Protein AF-A0A6S7DIE8-F1 (afdb_monomer)

Radius of gyration: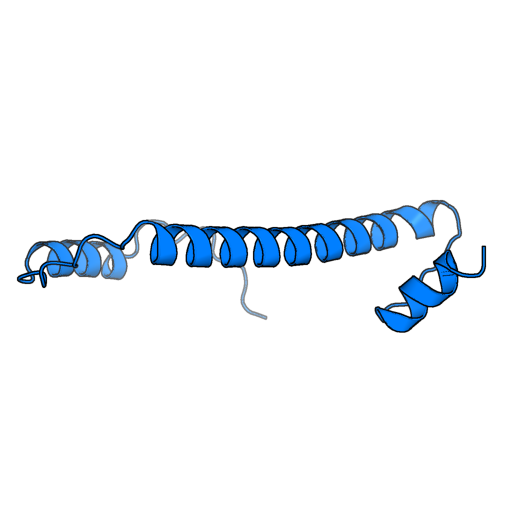 22.4 Å; Cα contacts (8 Å, |Δi|>4): 16; chains: 1; bounding box: 44×26×61 Å

Mean predicted aligned error: 12.42 Å

Sequence (85 aa):
MVAFSIGSKNDAGDARAIWMATQMPGKSVAVETEAQQAALALHRIRQQKIKFRTMQRNCLRGLLPEYGEVMGKSRQLWTRQFRGA

pLDDT: mean 81.79, std 15.09, range [33.06, 98.0]

Organism: NCBI:txid1544867

Foldseek 3Di:
DDDDDPPPPDVVVVVVVVVVVVVDDDDDDPDDDPVRVVVVVVVVVVVVVVVVVVVVVVVCCVPVVVVVDHFDPDPVRNVVVVVVD

Solvent-accessible surface area (backbone atoms only — not comparable to full-atom values): 5371 Å² total; per-residue (Å²): 136,86,75,87,75,90,74,74,86,72,48,65,65,58,56,51,50,51,56,51,57,74,71,48,89,75,78,86,74,78,82,73,50,71,69,57,50,51,53,53,50,53,51,51,53,52,52,50,52,52,51,51,55,51,49,53,52,52,51,50,61,66,52,35,51,82,75,75,44,84,74,54,90,48,72,66,48,42,50,50,65,64,69,76,106

Secondary structure (DSSP, 8-state):
-----TT-S--HHHHHHHHHHHHS-PPPPPPPPHHHHHHHHHHHHHHHHHHHHHHHHHHHHHHGGGGT-PPPSSHHHHHHHHH--

Structure (mmCIF, N/CA/C/O backbone):
data_AF-A0A6S7DIE8-F1
#
_entry.id   AF-A0A6S7DIE8-F1
#
loop_
_atom_site.group_PDB
_atom_site.id
_atom_site.type_symbol
_atom_site.label_atom_id
_atom_site.label_alt_id
_atom_site.label_comp_id
_atom_site.label_asym_id
_atom_site.label_entity_id
_atom_site.label_seq_id
_atom_site.pdbx_PDB_ins_code
_atom_site.Cartn_x
_atom_site.Cartn_y
_atom_site.Cartn_z
_atom_site.occupancy
_atom_site.B_iso_or_equiv
_atom_site.auth_seq_id
_atom_site.auth_comp_id
_atom_site.auth_asym_id
_atom_site.auth_atom_id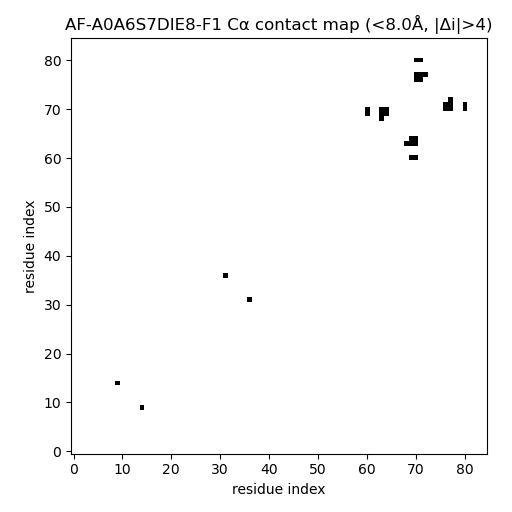
_atom_site.pdbx_PDB_model_num
ATOM 1 N N . MET A 1 1 ? 25.287 0.237 0.428 1.00 33.06 1 MET A N 1
ATOM 2 C CA . MET A 1 1 ? 24.482 -0.867 -0.136 1.00 33.06 1 MET A CA 1
ATOM 3 C C . MET A 1 1 ? 24.293 -1.889 0.973 1.00 33.06 1 MET A C 1
ATOM 5 O O . MET A 1 1 ? 25.231 -2.614 1.262 1.00 33.06 1 MET A O 1
ATOM 9 N N . VAL A 1 2 ? 23.171 -1.851 1.698 1.00 34.72 2 VAL A N 1
ATOM 10 C CA . VAL A 1 2 ? 22.949 -2.776 2.825 1.00 34.72 2 VAL A CA 1
ATOM 11 C C . VAL A 1 2 ? 22.325 -4.049 2.269 1.00 34.72 2 VAL A C 1
ATOM 13 O O . VAL A 1 2 ? 21.232 -4.013 1.706 1.00 34.72 2 VAL A O 1
ATOM 16 N N . ALA A 1 3 ? 23.080 -5.141 2.362 1.00 45.00 3 ALA A N 1
ATOM 17 C CA . ALA A 1 3 ? 22.667 -6.471 1.954 1.00 45.00 3 ALA A CA 1
ATOM 18 C C . ALA A 1 3 ? 21.503 -6.967 2.827 1.00 45.00 3 ALA A C 1
ATOM 20 O O . ALA A 1 3 ? 21.476 -6.764 4.039 1.00 45.00 3 ALA A O 1
ATOM 21 N N . PHE A 1 4 ? 20.541 -7.619 2.183 1.00 45.94 4 PHE A N 1
ATOM 22 C CA . PHE A 1 4 ? 19.419 -8.307 2.809 1.00 45.94 4 PHE A CA 1
ATOM 23 C C . PHE A 1 4 ? 19.952 -9.452 3.688 1.00 45.94 4 PHE A C 1
ATOM 25 O O . PHE A 1 4 ? 20.421 -10.468 3.180 1.00 45.94 4 PHE A O 1
ATOM 32 N N . SER A 1 5 ? 19.937 -9.256 5.009 1.00 48.00 5 SER A N 1
ATOM 33 C CA . SER A 1 5 ? 20.404 -10.243 5.986 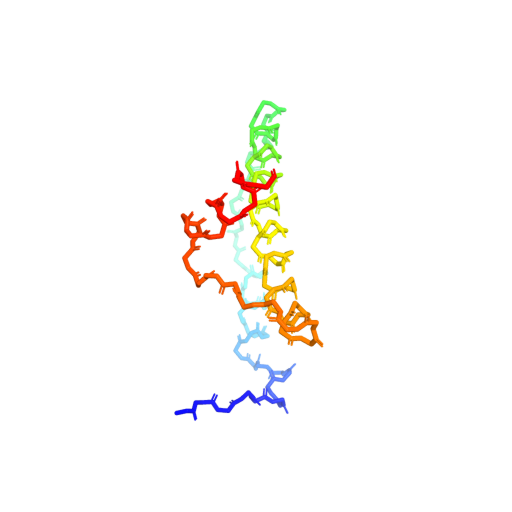1.00 48.00 5 SER A CA 1
ATOM 34 C C . SER A 1 5 ? 19.351 -11.337 6.177 1.00 48.00 5 SER A C 1
ATOM 36 O O . SER A 1 5 ? 18.351 -11.153 6.870 1.00 48.00 5 SER A O 1
ATOM 38 N N . ILE A 1 6 ? 19.572 -12.494 5.554 1.00 53.66 6 ILE A N 1
ATOM 39 C CA . ILE A 1 6 ? 18.822 -13.728 5.810 1.00 53.66 6 ILE A CA 1
ATOM 40 C C . ILE A 1 6 ? 19.510 -14.422 6.991 1.00 53.66 6 ILE A C 1
ATOM 42 O O . ILE A 1 6 ? 20.339 -15.305 6.803 1.00 53.66 6 ILE A O 1
ATOM 46 N N . GLY A 1 7 ? 19.232 -13.972 8.215 1.00 49.34 7 GLY A N 1
ATOM 47 C CA . GLY A 1 7 ? 19.894 -14.535 9.399 1.00 49.34 7 GLY A CA 1
ATOM 48 C C . GLY A 1 7 ? 19.354 -14.079 10.752 1.00 49.34 7 GLY A C 1
ATOM 49 O O . GLY A 1 7 ? 19.401 -14.851 11.704 1.00 49.34 7 GLY A O 1
ATOM 50 N N . SER A 1 8 ? 18.758 -12.888 10.865 1.00 53.91 8 SER A N 1
ATOM 51 C CA . SER A 1 8 ? 18.228 -12.391 12.147 1.00 53.91 8 SER A CA 1
ATOM 52 C C . SER A 1 8 ? 16.791 -12.860 12.416 1.00 53.91 8 SER A C 1
ATOM 54 O O . SER A 1 8 ? 15.907 -12.070 12.729 1.00 53.91 8 SER A O 1
ATOM 56 N N . LYS A 1 9 ? 16.521 -14.1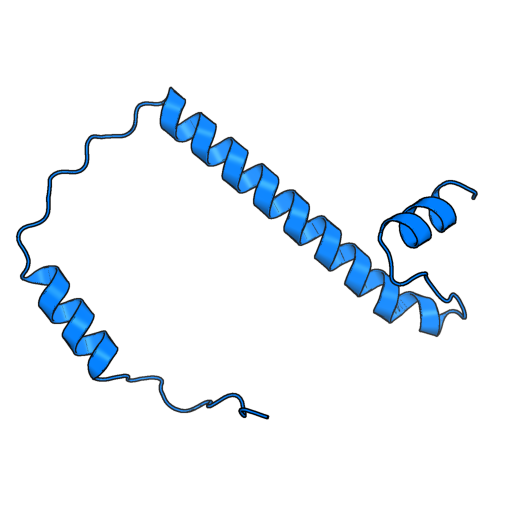62 12.266 1.00 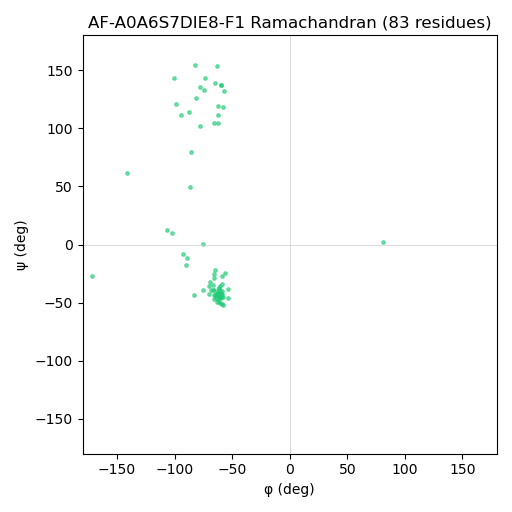55.38 9 LYS A N 1
ATOM 57 C CA . LYS A 1 9 ? 15.187 -14.739 12.535 1.00 55.38 9 LYS A CA 1
ATOM 58 C C . LYS A 1 9 ? 14.862 -14.889 14.027 1.00 55.38 9 LYS A C 1
ATOM 60 O O . LYS A 1 9 ? 13.792 -15.383 14.357 1.00 55.38 9 LYS A O 1
ATOM 65 N N . ASN A 1 10 ? 15.776 -14.487 14.908 1.00 62.75 10 ASN A N 1
ATOM 66 C CA . ASN A 1 10 ? 15.618 -14.586 16.351 1.00 62.75 10 ASN A CA 1
ATOM 67 C C . ASN A 1 10 ? 16.214 -13.340 17.018 1.00 62.75 10 ASN A C 1
ATOM 69 O O . ASN A 1 10 ? 17.217 -13.421 17.727 1.00 62.75 10 ASN A O 1
ATOM 73 N N . ASP A 1 11 ? 15.657 -12.168 16.704 1.00 75.62 11 ASP A N 1
ATOM 74 C CA . ASP A 1 11 ? 16.053 -10.933 17.371 1.00 75.62 11 ASP A CA 1
ATOM 75 C C . ASP A 1 11 ? 15.645 -11.041 18.847 1.00 75.62 11 ASP A C 1
ATOM 77 O O . ASP A 1 11 ? 14.469 -10.979 19.210 1.00 75.62 11 ASP A O 1
ATOM 81 N N . ALA A 1 12 ? 16.628 -11.280 19.718 1.00 76.19 12 ALA A N 1
ATOM 82 C CA . ALA A 1 12 ? 16.418 -11.325 21.161 1.00 76.19 12 ALA A CA 1
ATOM 83 C C . ALA A 1 12 ? 15.787 -10.016 21.674 1.00 76.19 12 ALA A C 1
ATOM 85 O O . ALA A 1 12 ? 15.112 -10.025 22.706 1.00 76.19 12 ALA A O 1
ATOM 86 N N . GLY A 1 13 ? 15.976 -8.910 20.941 1.00 77.88 13 GLY A N 1
ATOM 87 C CA . GLY A 1 13 ? 15.268 -7.652 21.130 1.00 77.88 13 GLY A CA 1
ATOM 88 C C . GLY A 1 13 ? 13.766 -7.787 20.891 1.00 77.88 13 GLY A C 1
ATOM 89 O O . GLY A 1 13 ? 12.997 -7.418 21.776 1.00 77.88 13 GLY A O 1
ATOM 90 N N . ASP A 1 14 ? 13.342 -8.385 19.774 1.00 78.62 14 ASP A N 1
ATOM 91 C CA . ASP A 1 14 ? 11.923 -8.632 19.473 1.00 78.62 14 ASP A CA 1
ATOM 92 C C . ASP A 1 14 ? 11.283 -9.557 20.515 1.00 78.62 14 ASP A C 1
ATOM 94 O O . ASP A 1 14 ? 10.199 -9.272 21.027 1.00 78.62 14 ASP A O 1
ATOM 98 N N . ALA A 1 15 ? 11.976 -10.634 20.900 1.00 82.44 15 ALA A N 1
ATOM 99 C CA . ALA A 1 15 ? 11.492 -11.559 21.925 1.00 82.44 15 ALA A CA 1
ATOM 100 C C . ALA A 1 15 ? 11.313 -10.865 23.287 1.00 82.44 15 ALA A C 1
ATOM 102 O O . ALA A 1 15 ? 10.292 -11.043 23.957 1.00 82.44 15 ALA A O 1
ATOM 103 N N . ARG A 1 16 ? 12.280 -10.027 23.686 1.00 83.19 16 ARG A N 1
ATOM 104 C CA . ARG A 1 16 ? 12.194 -9.223 24.911 1.00 83.19 16 ARG A CA 1
ATOM 105 C C . ARG A 1 16 ? 11.086 -8.174 24.819 1.00 83.19 16 ARG A C 1
ATOM 107 O O . ARG A 1 16 ? 10.390 -7.971 25.808 1.00 83.19 16 ARG A O 1
ATOM 114 N N . ALA A 1 17 ? 10.902 -7.535 23.667 1.00 81.06 17 ALA A N 1
ATOM 115 C CA . ALA A 1 17 ? 9.852 -6.545 23.450 1.00 81.06 17 ALA A CA 1
ATOM 116 C C . ALA A 1 17 ? 8.453 -7.169 23.548 1.00 81.06 17 ALA A C 1
ATOM 118 O O . ALA A 1 17 ? 7.591 -6.607 24.220 1.00 81.06 17 ALA A O 1
ATOM 119 N N . ILE A 1 18 ? 8.244 -8.354 22.958 1.00 83.69 18 ILE A N 1
ATOM 120 C CA . ILE A 1 18 ? 6.994 -9.117 23.093 1.00 83.69 18 ILE A CA 1
ATOM 121 C C . ILE A 1 18 ? 6.761 -9.492 24.557 1.00 83.69 18 ILE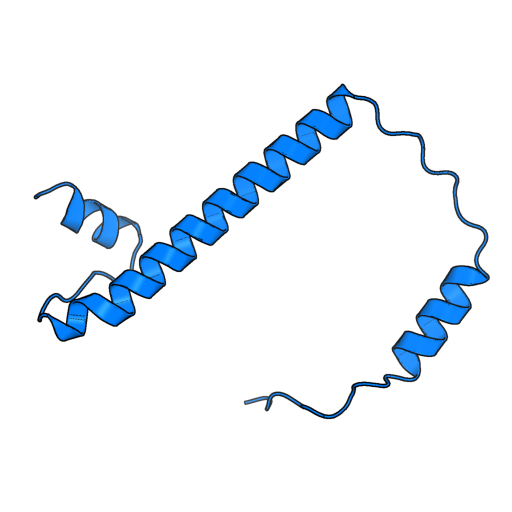 A C 1
ATOM 123 O O . ILE A 1 18 ? 5.687 -9.213 25.085 1.00 83.69 18 ILE A O 1
ATOM 127 N N . TRP A 1 19 ? 7.774 -10.059 25.225 1.00 86.81 19 TRP A N 1
ATOM 128 C CA . TRP A 1 19 ? 7.676 -10.443 26.635 1.00 86.81 19 TRP A CA 1
ATOM 129 C C . TRP A 1 19 ? 7.331 -9.243 27.523 1.00 86.81 19 TRP A C 1
ATOM 131 O O . TRP A 1 19 ? 6.416 -9.323 28.337 1.00 86.81 19 TRP A O 1
ATOM 141 N N . MET A 1 20 ? 7.993 -8.101 27.326 1.00 85.44 20 MET A N 1
ATOM 142 C CA . MET A 1 20 ? 7.683 -6.869 28.053 1.00 85.44 20 MET A CA 1
ATOM 143 C C . MET A 1 20 ? 6.268 -6.367 27.753 1.00 85.44 20 MET A C 1
ATOM 145 O O . MET A 1 20 ? 5.557 -6.010 28.687 1.00 85.44 20 MET A O 1
ATOM 149 N N . ALA A 1 21 ? 5.827 -6.388 26.492 1.00 84.62 21 ALA A N 1
ATOM 150 C CA . ALA A 1 21 ? 4.494 -5.932 26.101 1.00 84.62 21 ALA A CA 1
ATOM 151 C C . ALA A 1 21 ? 3.373 -6.746 26.767 1.00 84.62 21 ALA A C 1
ATOM 153 O O . ALA A 1 21 ? 2.379 -6.163 27.193 1.00 84.62 21 ALA A O 1
ATOM 154 N N . THR A 1 22 ? 3.545 -8.064 26.928 1.00 82.88 22 THR A N 1
ATOM 155 C CA . THR A 1 22 ? 2.590 -8.917 27.662 1.00 82.88 22 THR A CA 1
ATOM 156 C C . THR A 1 22 ? 2.504 -8.604 29.154 1.00 82.88 22 THR A C 1
ATOM 158 O O . THR A 1 22 ? 1.469 -8.857 29.763 1.00 82.88 22 THR A O 1
ATOM 161 N N . GLN A 1 23 ? 3.563 -8.042 29.742 1.00 88.44 23 GLN A N 1
ATOM 162 C CA . GLN A 1 23 ? 3.605 -7.696 31.166 1.00 88.44 23 GLN A CA 1
ATOM 163 C C . GLN A 1 23 ? 3.090 -6.274 31.449 1.00 88.44 23 GLN A C 1
ATOM 165 O O . GLN A 1 23 ? 2.884 -5.921 32.610 1.00 88.44 23 GLN A O 1
ATOM 170 N N . MET A 1 24 ? 2.900 -5.437 30.422 1.00 83.25 24 MET A N 1
ATOM 171 C CA . MET A 1 24 ? 2.400 -4.073 30.599 1.00 83.25 24 MET A CA 1
ATOM 172 C C . MET A 1 24 ? 0.879 -4.080 30.821 1.00 83.25 24 MET A C 1
ATOM 174 O O . MET A 1 24 ? 0.156 -4.734 30.067 1.00 83.25 24 MET A O 1
ATOM 178 N N . PRO A 1 25 ? 0.351 -3.314 31.794 1.00 84.00 25 PRO A N 1
ATOM 179 C CA . PRO A 1 25 ? -1.088 -3.119 31.917 1.00 84.00 25 PRO A CA 1
ATOM 180 C C . PRO A 1 25 ? -1.615 -2.410 30.661 1.00 84.00 25 PRO A C 1
ATOM 182 O O . PRO A 1 25 ? -1.294 -1.250 30.390 1.00 84.00 25 PRO A O 1
ATOM 185 N N . GLY A 1 26 ? -2.402 -3.133 29.864 1.00 80.31 26 GLY A N 1
ATOM 186 C CA . GLY A 1 26 ? -3.009 -2.615 28.643 1.00 80.31 26 GLY A CA 1
ATOM 187 C C . GLY A 1 26 ? -4.155 -1.654 28.945 1.00 80.31 26 GLY A C 1
ATOM 188 O O . GLY A 1 26 ? -4.936 -1.862 29.872 1.00 80.31 26 GLY A O 1
ATOM 189 N N . LYS A 1 27 ? -4.290 -0.599 28.138 1.00 78.38 27 LYS A N 1
ATOM 190 C CA . LYS A 1 27 ? -5.506 0.221 28.143 1.00 78.38 27 LYS A CA 1
ATOM 191 C C . LYS A 1 27 ? -6.613 -0.560 27.444 1.00 78.38 27 LYS A C 1
ATOM 193 O O . LYS A 1 27 ? -6.393 -1.066 26.345 1.00 78.38 27 LYS A O 1
ATOM 198 N N . SER A 1 28 ? -7.796 -0.617 28.047 1.00 75.56 28 SER A N 1
ATOM 199 C CA . SER A 1 28 ? -8.985 -1.132 27.370 1.00 75.56 28 SER A CA 1
ATOM 200 C C . SER A 1 28 ? -9.229 -0.308 26.108 1.00 75.56 28 SER A C 1
ATOM 202 O O . SER A 1 28 ? -9.415 0.908 26.177 1.00 75.56 28 SER A O 1
ATOM 204 N N . VAL A 1 29 ? -9.181 -0.961 24.951 1.00 73.81 29 VAL A N 1
ATOM 205 C CA . VAL A 1 29 ? -9.514 -0.328 23.675 1.00 73.81 29 VAL A CA 1
ATOM 206 C C . VAL A 1 29 ? -11.032 -0.346 23.553 1.00 73.81 29 VAL A C 1
ATOM 208 O O . VAL A 1 29 ? -11.653 -1.397 23.715 1.00 73.81 29 VAL A O 1
ATOM 211 N N . ALA A 1 30 ? -11.636 0.818 23.316 1.00 77.00 30 ALA A N 1
ATOM 212 C CA . ALA A 1 30 ? -13.063 0.891 23.042 1.00 77.00 30 ALA A CA 1
ATOM 213 C C . ALA A 1 30 ? -13.383 0.064 21.790 1.00 77.00 30 ALA A 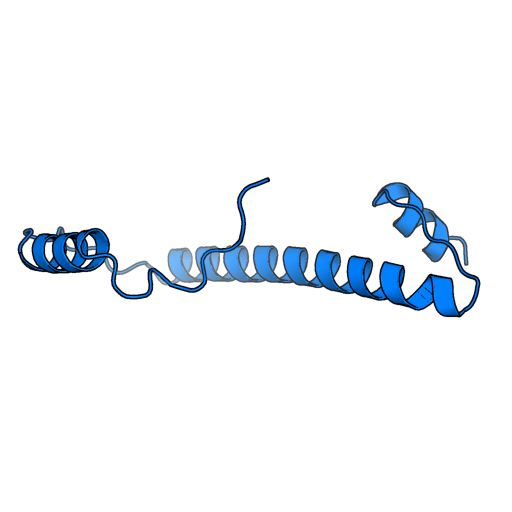C 1
ATOM 215 O O . ALA A 1 30 ? -12.643 0.112 20.807 1.00 77.00 30 ALA A O 1
ATOM 216 N N . VAL A 1 31 ? -14.477 -0.698 21.831 1.00 78.06 31 VAL A N 1
ATOM 217 C CA . VAL A 1 31 ? -14.955 -1.417 20.647 1.00 78.06 31 VAL A CA 1
ATOM 218 C C . VAL A 1 31 ? -15.318 -0.374 19.594 1.00 78.06 31 VAL A C 1
ATOM 220 O O . VAL A 1 31 ? -16.159 0.490 19.841 1.00 78.06 31 VAL A O 1
ATOM 223 N N . GLU A 1 32 ? -14.642 -0.433 18.447 1.00 77.88 32 GLU A N 1
ATOM 224 C CA . GLU A 1 32 ? -14.896 0.463 17.321 1.00 77.88 32 GLU A CA 1
ATOM 225 C C . GLU A 1 32 ? -16.362 0.356 16.903 1.00 77.88 32 GLU A C 1
ATOM 227 O O . GLU A 1 32 ? -16.904 -0.738 16.727 1.00 77.88 32 GLU A O 1
ATOM 232 N N . THR A 1 33 ? -17.009 1.505 16.736 1.00 89.38 33 THR A N 1
ATOM 233 C CA . THR A 1 33 ? -18.375 1.542 16.211 1.00 89.38 33 THR A CA 1
ATOM 234 C C . THR A 1 33 ? -18.397 1.001 14.781 1.00 89.38 33 THR A C 1
ATOM 236 O O . THR A 1 33 ? -17.417 1.111 14.038 1.00 89.38 33 THR A O 1
ATOM 239 N N . GLU A 1 34 ? -19.536 0.460 14.348 1.00 88.06 34 GLU A N 1
ATOM 240 C CA . GLU A 1 34 ? -19.695 -0.074 12.988 1.00 88.06 34 GLU A CA 1
ATOM 241 C C . GLU A 1 34 ? -19.317 0.962 11.913 1.00 88.06 34 GLU A C 1
ATOM 243 O O . GLU A 1 34 ? -18.635 0.644 10.938 1.00 88.06 34 GLU A O 1
ATOM 248 N N . ALA A 1 35 ? -19.665 2.233 12.141 1.00 89.12 35 ALA A N 1
ATOM 249 C CA . ALA A 1 35 ? -19.305 3.339 11.260 1.00 89.12 35 ALA A CA 1
ATOM 250 C C . ALA A 1 35 ? -17.782 3.569 11.182 1.00 89.12 35 ALA A C 1
ATOM 252 O O . ALA A 1 35 ? -17.241 3.763 10.089 1.00 89.12 35 ALA A O 1
ATOM 253 N N . GLN A 1 36 ? -17.072 3.513 12.315 1.00 88.81 36 GLN A N 1
ATOM 254 C CA . GLN A 1 36 ? -15.609 3.638 12.346 1.00 88.81 36 GLN A CA 1
ATOM 255 C C . GLN A 1 36 ? -14.934 2.450 11.650 1.00 88.81 36 GLN A C 1
ATOM 257 O O . GLN A 1 36 ? -14.033 2.636 10.824 1.00 88.81 36 GLN A O 1
ATOM 262 N N . GLN A 1 37 ? -15.416 1.230 11.899 1.00 90.00 37 GLN A N 1
ATOM 263 C CA . GLN A 1 37 ? -14.917 0.026 11.238 1.00 90.00 37 GLN A CA 1
ATOM 264 C C . GLN A 1 37 ? -15.143 0.071 9.717 1.00 90.00 37 GLN A C 1
ATOM 266 O O . GLN A 1 37 ? -14.234 -0.267 8.950 1.00 90.00 37 GLN A O 1
ATOM 271 N N . ALA A 1 38 ? -16.309 0.541 9.262 1.00 91.69 38 ALA A N 1
ATOM 272 C CA . ALA A 1 38 ? -16.608 0.727 7.844 1.00 91.69 38 ALA A CA 1
ATOM 273 C C . ALA A 1 38 ? -15.675 1.764 7.194 1.00 91.69 38 ALA A C 1
ATOM 275 O O . ALA A 1 38 ? -15.117 1.512 6.120 1.00 91.69 38 ALA A O 1
ATOM 276 N N . ALA A 1 39 ? -15.424 2.896 7.859 1.00 94.19 39 ALA A N 1
ATOM 277 C CA . ALA A 1 39 ? -14.483 3.906 7.376 1.00 94.19 39 ALA A CA 1
ATOM 278 C C . ALA A 1 39 ? -13.055 3.340 7.230 1.00 94.19 39 ALA A C 1
ATOM 280 O O . ALA A 1 39 ? -12.405 3.522 6.194 1.00 94.19 39 ALA A O 1
ATOM 281 N N . LEU A 1 40 ? -12.576 2.579 8.220 1.00 93.88 40 LEU A N 1
ATOM 282 C CA . LEU A 1 40 ? -11.276 1.903 8.157 1.00 93.88 40 LEU A CA 1
ATOM 283 C C . LEU A 1 40 ? -11.214 0.867 7.026 1.00 93.88 40 LEU A C 1
ATOM 285 O O . LEU A 1 40 ? -10.202 0.783 6.320 1.00 93.88 40 LEU A O 1
ATOM 289 N N . ALA A 1 41 ? -12.287 0.104 6.810 1.00 94.94 41 ALA A N 1
ATOM 290 C CA . ALA A 1 41 ? -12.376 -0.848 5.707 1.00 94.94 41 ALA A CA 1
ATOM 291 C C . ALA A 1 41 ? -12.258 -0.144 4.343 1.00 94.94 41 ALA A C 1
ATOM 293 O O . ALA A 1 41 ? -11.457 -0.563 3.500 1.00 94.94 41 ALA A O 1
ATOM 294 N N . LEU A 1 42 ? -12.959 0.977 4.146 1.00 96.88 42 LEU A N 1
ATOM 295 C CA . LEU A 1 42 ? -12.857 1.788 2.927 1.00 96.88 42 LEU A CA 1
ATOM 296 C C . LEU A 1 42 ? -11.432 2.307 2.698 1.00 96.88 42 LEU A C 1
ATOM 298 O O . LEU A 1 42 ? -10.911 2.233 1.577 1.00 96.88 42 LEU A O 1
ATOM 302 N N . HIS A 1 43 ? -10.762 2.780 3.752 1.00 96.94 43 HIS A N 1
ATOM 303 C CA . HIS A 1 43 ? -9.366 3.202 3.666 1.00 96.94 43 HIS A CA 1
ATOM 304 C C . HIS A 1 43 ? -8.439 2.054 3.250 1.00 96.94 43 HIS A C 1
ATOM 306 O O . HIS A 1 43 ? -7.618 2.239 2.346 1.00 96.94 43 HIS A O 1
ATOM 312 N N . ARG A 1 44 ? -8.592 0.859 3.835 1.00 97.31 44 ARG A N 1
ATOM 313 C CA . ARG A 1 44 ? -7.803 -0.332 3.466 1.00 97.31 44 ARG A CA 1
ATOM 314 C C . ARG A 1 44 ? -8.017 -0.719 2.002 1.00 97.31 44 ARG A C 1
ATOM 316 O O . ARG A 1 44 ? -7.037 -0.891 1.275 1.00 97.31 44 ARG A O 1
ATOM 323 N N . ILE A 1 45 ? -9.268 -0.752 1.537 1.00 97.88 45 ILE A N 1
ATOM 324 C CA . ILE A 1 45 ? -9.608 -1.045 0.135 1.00 97.88 45 ILE A CA 1
ATOM 325 C C . ILE A 1 45 ? -8.961 -0.021 -0.804 1.00 97.88 45 ILE A C 1
ATOM 327 O O . ILE A 1 45 ? -8.362 -0.389 -1.818 1.00 97.88 45 ILE A O 1
ATOM 331 N N . ARG A 1 46 ? -9.026 1.276 -0.473 1.00 97.62 46 ARG A N 1
ATOM 332 C CA . ARG A 1 46 ? -8.378 2.331 -1.265 1.00 97.62 46 ARG A CA 1
ATOM 333 C C . ARG A 1 46 ? -6.867 2.114 -1.359 1.00 97.62 46 ARG A C 1
ATOM 335 O O . ARG A 1 46 ? -6.312 2.217 -2.454 1.00 97.62 46 ARG A O 1
ATOM 342 N N . GLN A 1 47 ? -6.206 1.795 -0.246 1.00 97.88 47 GLN A N 1
ATOM 343 C CA . GLN A 1 47 ? -4.765 1.526 -0.227 1.00 97.88 47 GLN A CA 1
ATOM 344 C C . GLN A 1 47 ? -4.403 0.296 -1.068 1.00 97.88 47 GLN A C 1
ATOM 346 O O . GLN A 1 47 ? -3.469 0.345 -1.869 1.00 97.88 47 GLN A O 1
ATOM 351 N N . GLN A 1 48 ? -5.180 -0.781 -0.960 1.00 98.00 48 GLN A N 1
ATOM 352 C CA . GLN A 1 48 ? -4.986 -1.990 -1.756 1.00 98.00 48 GLN A CA 1
ATOM 353 C C . GLN A 1 48 ? -5.139 -1.715 -3.257 1.00 98.00 48 GLN A C 1
ATOM 355 O O . GLN A 1 48 ? -4.275 -2.104 -4.044 1.00 98.00 48 GLN A O 1
ATOM 360 N N . LYS A 1 49 ? -6.163 -0.953 -3.662 1.00 97.62 49 LYS A N 1
ATOM 361 C CA . LYS A 1 49 ? -6.347 -0.531 -5.061 1.00 97.62 49 LYS A CA 1
ATOM 362 C C . LYS A 1 49 ? -5.154 0.273 -5.586 1.00 97.62 49 LYS A C 1
ATOM 364 O O . LYS A 1 49 ? -4.733 0.083 -6.726 1.00 97.62 49 LYS A O 1
ATOM 369 N N . ILE A 1 50 ? -4.584 1.162 -4.770 1.00 96.38 50 ILE A N 1
ATOM 370 C CA . ILE A 1 50 ? -3.392 1.933 -5.152 1.00 96.38 50 ILE A CA 1
ATOM 371 C C . ILE A 1 50 ? -2.193 1.003 -5.364 1.00 96.38 50 ILE A C 1
ATOM 373 O O . ILE A 1 50 ? -1.511 1.136 -6.384 1.00 96.38 50 ILE A O 1
ATOM 377 N N . LYS A 1 51 ? -1.962 0.058 -4.445 1.00 96.88 51 LYS A N 1
ATOM 378 C CA . LYS A 1 51 ? -0.871 -0.922 -4.541 1.00 96.88 51 LYS A CA 1
ATOM 379 C C . LYS A 1 51 ? -1.007 -1.793 -5.788 1.00 96.88 51 LYS A C 1
ATOM 381 O O . LYS A 1 51 ? -0.065 -1.848 -6.575 1.00 96.88 51 LYS A O 1
ATOM 386 N N . PHE A 1 52 ? -2.182 -2.380 -6.027 1.00 97.44 52 PHE A N 1
ATOM 387 C CA . PHE A 1 52 ? -2.420 -3.209 -7.212 1.00 97.44 52 PHE A CA 1
ATOM 388 C C . PHE A 1 52 ? -2.219 -2.443 -8.515 1.00 97.44 52 PHE A C 1
ATOM 390 O O . PHE A 1 52 ? -1.532 -2.931 -9.406 1.00 97.44 52 PHE A O 1
ATOM 397 N N . ARG A 1 53 ? -2.721 -1.208 -8.607 1.00 93.31 53 ARG A N 1
ATOM 398 C CA . ARG A 1 53 ? -2.516 -0.374 -9.797 1.00 93.31 53 ARG A CA 1
ATOM 399 C C . ARG A 1 53 ? -1.034 -0.106 -10.071 1.00 93.31 53 ARG A C 1
ATOM 401 O O . ARG A 1 53 ? -0.619 -0.071 -11.226 1.00 93.31 53 ARG A O 1
ATOM 408 N N . THR A 1 54 ? -0.237 0.140 -9.032 1.00 93.06 54 THR A N 1
ATOM 409 C CA . THR A 1 54 ? 1.211 0.353 -9.188 1.00 93.06 54 THR A CA 1
ATOM 410 C C . THR A 1 54 ? 1.921 -0.944 -9.574 1.00 93.06 54 THR A C 1
ATOM 412 O O . THR A 1 54 ? 2.737 -0.925 -10.491 1.00 93.06 54 THR A O 1
ATOM 415 N N . MET A 1 55 ? 1.563 -2.065 -8.941 1.00 96.00 55 MET A N 1
ATOM 416 C CA . MET A 1 55 ? 2.094 -3.395 -9.251 1.00 96.00 55 MET A CA 1
ATOM 417 C C . MET A 1 55 ? 1.831 -3.783 -10.710 1.00 96.00 55 MET A C 1
ATOM 419 O O . MET A 1 55 ? 2.769 -4.111 -11.427 1.00 96.00 55 MET A O 1
ATOM 423 N N . GLN A 1 56 ? 0.584 -3.670 -11.175 1.00 93.50 56 GLN A N 1
ATOM 424 C CA . GLN A 1 56 ? 0.206 -3.966 -12.560 1.00 93.50 56 GLN A CA 1
ATOM 425 C C . GLN A 1 56 ? 0.979 -3.098 -13.553 1.00 93.50 56 GLN A C 1
ATOM 427 O O . GLN A 1 56 ? 1.485 -3.600 -14.551 1.00 93.50 56 GLN A O 1
ATOM 432 N N . ARG A 1 57 ? 1.143 -1.802 -13.258 1.00 91.12 57 ARG A N 1
ATOM 433 C CA . ARG A 1 57 ? 1.931 -0.904 -14.109 1.00 91.12 57 ARG A CA 1
ATOM 434 C C . ARG A 1 57 ? 3.396 -1.330 -14.198 1.00 91.12 57 ARG A C 1
ATOM 436 O O . ARG A 1 57 ? 3.982 -1.266 -15.270 1.00 91.12 57 ARG A O 1
ATOM 443 N N . ASN A 1 58 ? 3.993 -1.728 -13.079 1.00 91.50 58 ASN A N 1
ATOM 444 C CA . ASN A 1 58 ? 5.381 -2.186 -13.058 1.00 91.50 58 ASN A CA 1
ATOM 445 C C . ASN A 1 58 ? 5.545 -3.519 -13.795 1.00 91.50 58 ASN A C 1
ATOM 447 O O . ASN A 1 58 ? 6.503 -3.661 -14.543 1.00 91.50 58 ASN A O 1
ATOM 451 N N . CYS A 1 59 ? 4.586 -4.438 -13.649 1.00 92.56 59 CYS A N 1
ATOM 452 C CA . CYS A 1 59 ? 4.550 -5.690 -14.402 1.00 92.56 59 CYS A CA 1
ATOM 453 C C . CYS A 1 59 ? 4.524 -5.424 -15.914 1.00 92.56 59 CYS A C 1
ATOM 455 O O . CYS A 1 59 ? 5.406 -5.871 -16.638 1.00 92.56 59 CYS A O 1
ATOM 457 N N . LEU A 1 60 ? 3.593 -4.585 -16.379 1.00 91.50 60 LEU A N 1
ATOM 458 C CA . LEU A 1 60 ? 3.498 -4.226 -17.795 1.00 91.50 60 LEU A CA 1
ATOM 459 C C . LEU A 1 60 ? 4.773 -3.538 -18.311 1.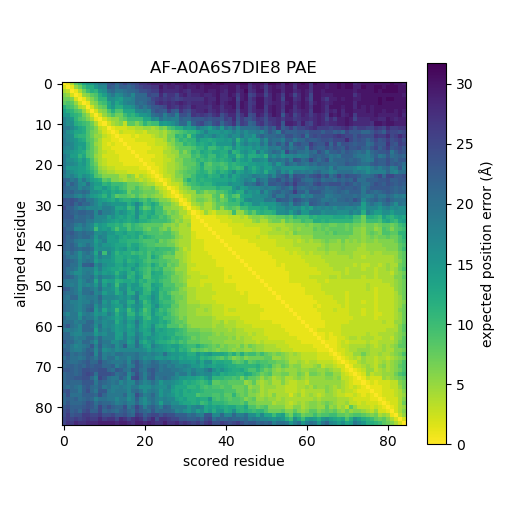00 91.50 60 LEU A C 1
ATOM 461 O O . LEU A 1 60 ? 5.183 -3.793 -19.433 1.00 91.50 60 LEU A O 1
ATOM 465 N N . ARG A 1 61 ? 5.444 -2.708 -17.500 1.00 89.06 61 ARG A N 1
ATOM 466 C CA . ARG A 1 61 ? 6.745 -2.121 -17.876 1.00 89.06 61 ARG A CA 1
ATOM 467 C C . ARG A 1 61 ? 7.873 -3.133 -18.019 1.00 89.06 61 ARG A C 1
ATOM 469 O O . ARG A 1 61 ? 8.806 -2.842 -18.753 1.00 89.06 61 ARG A O 1
ATOM 476 N N . GLY A 1 62 ? 7.822 -4.240 -17.283 1.00 90.88 62 GLY A N 1
ATOM 477 C CA . GLY A 1 62 ? 8.786 -5.327 -17.427 1.00 90.88 62 GLY A CA 1
ATOM 478 C C . GLY A 1 62 ? 8.532 -6.152 -18.685 1.00 90.88 62 GLY A C 1
ATOM 479 O O . GLY A 1 62 ? 9.483 -6.501 -19.366 1.00 90.88 62 GLY A O 1
ATOM 480 N N . LEU A 1 63 ? 7.257 -6.394 -19.011 1.00 92.75 63 LEU A N 1
ATOM 481 C CA . LEU A 1 63 ? 6.855 -7.276 -20.112 1.00 92.75 63 LEU A CA 1
ATOM 482 C C . LEU A 1 63 ? 6.860 -6.596 -21.486 1.00 92.75 63 LEU A C 1
ATOM 484 O O . LEU A 1 63 ? 7.319 -7.174 -22.458 1.00 92.75 63 LEU A O 1
ATOM 488 N N . LEU A 1 64 ? 6.350 -5.368 -21.600 1.00 90.19 64 LEU A N 1
ATOM 489 C CA . LEU A 1 64 ? 6.187 -4.694 -22.897 1.00 90.19 64 LEU A CA 1
ATOM 490 C C . LEU A 1 64 ? 7.485 -4.496 -23.706 1.00 90.19 64 LEU A C 1
ATOM 492 O O . LEU A 1 64 ? 7.421 -4.634 -24.928 1.00 90.19 64 LEU A O 1
ATOM 496 N N . PRO A 1 65 ? 8.660 -4.256 -23.088 1.00 91.94 65 PRO A N 1
ATOM 497 C CA . PRO A 1 65 ? 9.919 -4.199 -23.826 1.00 91.94 65 PRO A CA 1
ATOM 498 C C . PRO A 1 65 ? 10.260 -5.489 -24.583 1.00 91.94 65 PRO A C 1
ATOM 500 O O . PRO A 1 65 ? 10.919 -5.411 -25.615 1.00 91.94 65 PRO A O 1
ATOM 503 N N . GLU A 1 66 ? 9.787 -6.654 -24.124 1.00 92.75 66 GLU A N 1
ATOM 504 C CA . GLU A 1 66 ? 9.970 -7.938 -24.825 1.00 92.75 66 GLU A CA 1
ATOM 505 C C . GLU A 1 66 ? 9.241 -7.965 -26.179 1.00 92.75 66 GLU A C 1
ATOM 507 O O . GLU A 1 66 ? 9.632 -8.696 -27.082 1.00 92.75 66 GLU A O 1
ATOM 512 N N . TYR A 1 67 ? 8.224 -7.115 -26.344 1.00 90.94 67 TYR A N 1
ATOM 513 C CA . TYR A 1 67 ? 7.443 -6.950 -27.571 1.00 90.94 67 TYR A CA 1
ATOM 514 C C . TYR A 1 67 ? 7.851 -5.699 -28.369 1.00 90.94 67 TYR A C 1
ATOM 516 O O . TYR A 1 67 ? 7.159 -5.315 -29.306 1.00 90.94 67 TYR A O 1
ATOM 524 N N . GLY A 1 68 ? 8.957 -5.039 -27.999 1.00 90.12 68 GLY A N 1
ATOM 525 C CA . GLY A 1 68 ? 9.431 -3.807 -28.644 1.00 90.12 68 GLY A CA 1
ATOM 526 C C . GLY A 1 68 ? 8.727 -2.526 -28.180 1.00 90.12 68 GLY A C 1
ATOM 527 O O . GLY A 1 68 ? 9.058 -1.441 -28.656 1.00 90.12 68 GLY A O 1
ATOM 528 N N . GLU A 1 69 ? 7.805 -2.619 -27.220 1.00 87.81 69 GLU A N 1
ATOM 529 C CA . GLU A 1 69 ? 7.026 -1.484 -26.724 1.00 87.81 69 GLU A CA 1
ATOM 530 C C . GLU A 1 69 ? 7.674 -0.854 -25.484 1.00 87.81 69 GLU A C 1
ATOM 532 O O . GLU A 1 69 ? 7.696 -1.425 -24.387 1.00 87.81 69 GLU A O 1
ATOM 537 N N . VAL A 1 70 ? 8.186 0.372 -25.629 1.00 84.88 70 VAL A N 1
ATOM 538 C CA . VAL A 1 70 ? 8.828 1.107 -24.530 1.00 84.88 70 VAL A CA 1
ATOM 539 C C . VAL A 1 70 ? 7.859 2.106 -23.909 1.00 84.88 70 VAL A C 1
ATOM 541 O O . VAL A 1 70 ? 7.375 3.052 -24.533 1.00 84.88 70 VAL A O 1
ATOM 544 N N . MET A 1 71 ? 7.616 1.925 -22.615 1.00 83.44 71 MET A N 1
ATOM 545 C CA . MET A 1 71 ? 6.645 2.716 -21.872 1.00 83.44 71 MET A CA 1
ATOM 546 C C . MET A 1 71 ? 7.265 3.838 -21.039 1.00 83.44 71 MET A C 1
ATOM 548 O O . MET A 1 71 ? 8.286 3.670 -20.367 1.00 83.44 71 MET A O 1
ATOM 552 N N . GLY A 1 72 ? 6.566 4.973 -20.969 1.00 82.00 72 GLY A N 1
ATOM 553 C CA . GLY A 1 72 ? 6.967 6.106 -20.135 1.00 82.00 72 GLY A CA 1
ATOM 554 C C . GLY A 1 72 ? 7.063 5.778 -18.633 1.00 82.00 72 GLY A C 1
ATOM 555 O O . GLY A 1 72 ? 6.184 5.141 -18.033 1.00 82.00 72 GLY A O 1
ATOM 556 N N . LYS A 1 73 ? 8.122 6.276 -17.977 1.00 78.88 73 LYS A N 1
ATOM 557 C CA . LYS A 1 73 ? 8.376 6.049 -16.538 1.00 78.88 73 LYS A CA 1
ATOM 558 C C . LYS A 1 73 ? 7.366 6.767 -15.627 1.00 78.88 73 LYS A C 1
ATOM 560 O O . LYS A 1 73 ? 6.991 6.234 -14.581 1.00 78.88 73 LYS A O 1
ATOM 565 N N . SER A 1 74 ? 6.848 7.932 -16.028 1.00 84.75 74 SER A N 1
ATOM 566 C CA . SER A 1 74 ? 5.885 8.697 -15.220 1.00 84.75 74 SER A CA 1
ATOM 567 C C . SER A 1 74 ? 4.442 8.196 -15.382 1.00 84.75 74 SER A C 1
ATOM 569 O O . SER A 1 74 ? 4.068 7.618 -16.403 1.00 84.75 74 SER A O 1
ATOM 571 N N . ARG A 1 75 ? 3.592 8.428 -14.368 1.00 81.56 75 ARG A N 1
ATOM 572 C CA . ARG A 1 75 ? 2.157 8.082 -14.435 1.00 81.56 75 ARG A CA 1
ATOM 573 C C . ARG A 1 75 ? 1.440 8.843 -15.553 1.00 81.56 75 ARG A C 1
ATOM 575 O O . ARG A 1 75 ? 0.546 8.282 -16.179 1.00 81.56 75 ARG A O 1
ATOM 582 N N . GLN A 1 76 ? 1.801 10.106 -15.769 1.00 84.44 76 GLN A N 1
ATOM 583 C CA . GLN A 1 76 ? 1.192 10.949 -16.798 1.00 84.44 76 GLN A CA 1
ATOM 584 C C . GLN A 1 76 ? 1.517 10.420 -18.197 1.00 84.44 76 GLN A C 1
ATOM 586 O O . GLN A 1 76 ? 0.599 10.230 -18.987 1.00 84.44 76 GLN A O 1
ATOM 591 N N . LEU A 1 77 ? 2.786 10.082 -18.456 1.00 83.31 77 LEU A N 1
ATOM 592 C CA . LEU A 1 77 ? 3.215 9.500 -19.731 1.00 83.31 77 LEU A CA 1
ATOM 593 C C . LEU A 1 77 ? 2.543 8.148 -19.981 1.00 83.31 77 LEU A C 1
ATOM 595 O O . LEU A 1 77 ? 1.943 7.966 -21.032 1.00 83.31 77 LEU A O 1
ATOM 599 N N . TRP A 1 78 ? 2.532 7.263 -18.974 1.00 83.44 78 TRP A N 1
ATOM 600 C CA . TRP A 1 78 ? 1.821 5.981 -19.043 1.00 83.44 78 TRP A CA 1
ATOM 601 C C . TRP A 1 78 ? 0.347 6.160 -19.416 1.00 83.44 78 TRP A C 1
ATOM 603 O O . TRP A 1 78 ? -0.185 5.466 -20.269 1.00 83.44 78 TRP A O 1
ATOM 613 N N . THR A 1 79 ? -0.331 7.112 -18.770 1.00 83.38 79 THR A N 1
ATOM 614 C CA . THR A 1 79 ? -1.759 7.341 -19.018 1.00 83.38 79 THR A CA 1
ATOM 615 C C . THR A 1 79 ? -1.993 7.940 -20.404 1.00 83.38 79 THR A C 1
ATOM 617 O O . THR A 1 79 ? -2.983 7.597 -21.032 1.00 83.38 79 THR A O 1
ATOM 620 N N . ARG A 1 80 ? -1.102 8.812 -20.893 1.00 83.56 80 ARG A N 1
ATOM 621 C CA . ARG A 1 80 ? -1.214 9.415 -22.227 1.00 83.56 80 ARG A CA 1
ATOM 622 C C . ARG A 1 80 ? -1.047 8.376 -23.337 1.00 83.56 80 ARG A C 1
ATOM 624 O O . ARG A 1 80 ? -1.785 8.425 -24.308 1.00 83.56 80 ARG A O 1
ATOM 631 N N . GLN A 1 81 ? -0.130 7.430 -23.153 1.00 78.38 81 GLN A N 1
ATOM 632 C CA . GLN A 1 81 ? 0.203 6.396 -24.135 1.00 78.38 81 GLN A CA 1
ATOM 633 C C . GLN A 1 81 ? -0.955 5.404 -24.361 1.00 78.38 81 GLN A C 1
ATOM 635 O O . GLN A 1 81 ? -1.197 5.012 -25.490 1.00 78.38 81 GLN A O 1
ATOM 640 N N . PHE A 1 82 ? -1.734 5.084 -23.319 1.00 73.25 82 PHE A N 1
ATOM 641 C CA . PHE A 1 82 ? -2.931 4.230 -23.432 1.00 73.25 82 PHE A CA 1
ATOM 642 C C . PHE A 1 82 ? -4.240 4.975 -23.717 1.00 73.25 82 PHE A C 1
ATOM 644 O O . PHE A 1 82 ? -5.229 4.344 -24.060 1.00 73.25 82 PHE A O 1
ATOM 651 N N . ARG A 1 83 ? -4.296 6.294 -23.501 1.00 68.69 83 ARG A N 1
ATOM 652 C CA . ARG A 1 83 ? -5.512 7.096 -23.737 1.00 68.69 83 ARG A CA 1
ATOM 653 C C . ARG A 1 83 ? -5.547 7.709 -25.146 1.00 68.69 83 ARG A C 1
ATOM 655 O O . ARG A 1 83 ? -6.540 8.331 -25.496 1.00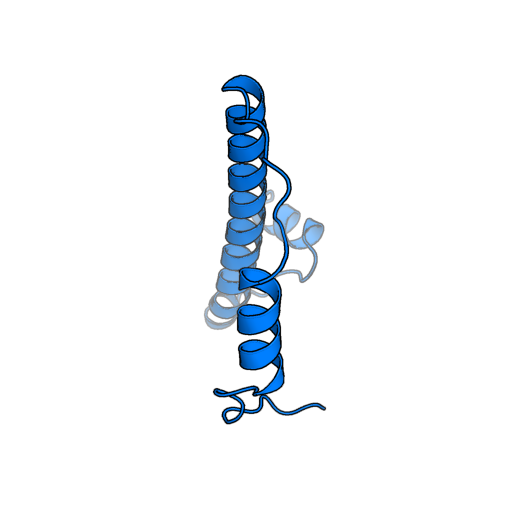 68.69 83 ARG A O 1
ATOM 662 N N . GLY A 1 84 ? -4.453 7.592 -25.900 1.00 59.47 84 GLY A N 1
ATOM 663 C CA . GLY A 1 84 ? -4.335 8.025 -27.295 1.00 59.47 84 GLY A CA 1
ATOM 664 C C . GLY A 1 84 ? -4.310 6.875 -28.307 1.00 59.47 84 GLY A C 1
ATOM 665 O O . GLY A 1 84 ? -3.940 7.124 -29.449 1.00 59.47 84 GLY A O 1
ATOM 666 N N . ALA A 1 85 ? -4.650 5.657 -27.873 1.00 51.88 85 ALA A N 1
ATOM 667 C CA . ALA A 1 85 ? -4.859 4.476 -28.708 1.00 51.88 85 ALA A CA 1
ATOM 668 C C . ALA A 1 85 ? -6.350 4.122 -28.727 1.00 51.88 85 ALA A C 1
ATOM 670 O O . ALA A 1 85 ? -7.007 4.364 -27.684 1.00 51.88 85 ALA A O 1
#